Protein AF-A0A225AAS4-F1 (afdb_monomer_lite)

pLDDT: mean 70.57, std 20.1, range [34.59, 98.06]

Secondary structure (DSSP, 8-state):
-----SHHHHHHHHHHHHSPPP--TTS-------EETTEEHHHHHHHHHHHHHHHHHHHHHHHHHGGGSHHHIIIIITTSTTTHHHH-----TTS----TT----TTS-----S------S---S-S---S-------------

Organism: Talaromyces atroroseus (NCBI:txid1441469)

Structure (mmCIF, N/CA/C/O backbone):
data_AF-A0A225AAS4-F1
#
_entry.id   AF-A0A225AAS4-F1
#
loop_
_atom_site.group_PDB
_atom_site.id
_atom_site.type_symbol
_atom_site.label_atom_id
_atom_site.label_alt_id
_atom_site.label_comp_id
_atom_site.label_asym_id
_atom_site.label_entity_id
_atom_site.label_seq_id
_atom_site.pdbx_PDB_ins_code
_atom_site.Cartn_x
_atom_site.Cartn_y
_atom_site.Cartn_z
_atom_site.occupancy
_atom_site.B_iso_or_equiv
_atom_site.auth_seq_id
_atom_site.auth_comp_id
_atom_site.auth_asym_id
_atom_site.auth_atom_id
_atom_site.pdbx_PDB_model_num
ATOM 1 N N . MET A 1 1 ? 25.682 -26.750 -46.489 1.00 55.03 1 MET A N 1
ATOM 2 C CA . MET A 1 1 ? 24.948 -26.743 -45.202 1.00 55.03 1 MET A CA 1
ATOM 3 C C . MET A 1 1 ? 25.931 -26.414 -44.086 1.00 55.03 1 MET A C 1
ATOM 5 O O . MET A 1 1 ? 27.008 -27.002 -44.104 1.00 55.03 1 MET A O 1
ATOM 9 N N . PRO A 1 2 ? 25.661 -25.432 -43.208 1.00 64.00 2 PRO A N 1
ATOM 10 C CA . PRO A 1 2 ? 26.673 -24.979 -42.262 1.00 64.00 2 PRO A CA 1
ATOM 11 C C . PRO A 1 2 ? 26.988 -26.055 -41.210 1.00 64.00 2 PRO A C 1
ATOM 13 O O . PRO A 1 2 ? 26.099 -26.709 -40.670 1.00 64.00 2 PRO A O 1
ATOM 16 N N . VAL A 1 3 ? 28.285 -26.237 -40.953 1.00 66.81 3 VAL A N 1
ATOM 17 C CA . VAL A 1 3 ? 28.885 -27.239 -40.059 1.00 66.81 3 VAL A CA 1
ATOM 18 C C . VAL A 1 3 ? 28.883 -26.690 -38.628 1.00 66.81 3 VAL A C 1
ATOM 20 O O . VAL A 1 3 ? 29.898 -26.216 -38.133 1.00 66.81 3 VAL A O 1
ATOM 23 N N . TYR A 1 4 ? 27.722 -26.662 -37.971 1.00 70.25 4 TYR A N 1
ATOM 24 C CA . TYR A 1 4 ? 27.600 -26.152 -36.592 1.00 70.25 4 TYR A CA 1
ATOM 25 C C . TYR A 1 4 ? 27.250 -27.229 -35.557 1.00 70.25 4 TYR A C 1
ATOM 27 O O . TYR A 1 4 ? 27.197 -26.938 -34.362 1.00 70.25 4 TYR A O 1
ATOM 35 N N . ASN A 1 5 ? 27.048 -28.481 -35.975 1.00 76.88 5 ASN A N 1
ATOM 36 C CA . ASN A 1 5 ? 26.646 -29.571 -35.082 1.00 76.88 5 ASN A CA 1
ATOM 37 C C . ASN A 1 5 ? 27.816 -30.375 -34.484 1.00 76.88 5 ASN A C 1
ATOM 39 O O . ASN A 1 5 ? 27.583 -31.409 -33.865 1.00 76.88 5 ASN A O 1
ATOM 43 N N . THR A 1 6 ? 29.062 -29.923 -34.640 1.00 85.69 6 THR A N 1
ATOM 44 C CA . THR A 1 6 ? 30.211 -30.611 -34.035 1.00 85.69 6 THR A CA 1
ATOM 45 C C . THR A 1 6 ? 30.307 -30.306 -32.532 1.00 85.69 6 THR A C 1
ATOM 47 O O . THR A 1 6 ? 29.962 -29.201 -32.101 1.00 85.69 6 THR A O 1
ATOM 50 N N . PRO A 1 7 ? 30.808 -31.233 -31.699 1.00 80.56 7 PRO A N 1
ATOM 51 C CA . PRO A 1 7 ? 30.939 -30.997 -30.258 1.00 80.56 7 PRO A CA 1
ATOM 52 C C . PRO A 1 7 ? 31.866 -29.809 -29.942 1.00 80.56 7 PRO A C 1
ATOM 54 O O . PRO A 1 7 ? 31.614 -29.053 -29.005 1.00 80.56 7 PRO A O 1
ATOM 57 N N . ALA A 1 8 ? 32.898 -29.583 -30.761 1.00 81.56 8 ALA A N 1
ATOM 58 C CA . ALA A 1 8 ? 33.794 -28.437 -30.626 1.00 81.56 8 ALA A CA 1
ATOM 59 C C . ALA A 1 8 ? 33.065 -27.102 -30.857 1.00 81.56 8 ALA A C 1
ATOM 61 O O . ALA A 1 8 ? 33.172 -26.191 -30.034 1.00 81.56 8 ALA A O 1
ATOM 62 N N . THR A 1 9 ? 32.262 -26.994 -31.923 1.00 81.00 9 THR A N 1
ATOM 63 C CA . THR A 1 9 ? 31.476 -25.781 -32.200 1.00 81.00 9 THR A CA 1
ATOM 64 C C . THR A 1 9 ? 30.411 -25.537 -31.134 1.00 81.00 9 THR A C 1
ATOM 66 O O . THR A 1 9 ? 30.224 -24.398 -30.714 1.00 81.00 9 THR A O 1
ATOM 69 N N . GLN A 1 10 ? 29.768 -26.586 -30.613 1.00 82.75 10 GLN A N 1
ATOM 70 C CA . GLN A 1 10 ? 28.801 -26.451 -29.517 1.00 82.75 10 GLN A CA 1
ATOM 71 C C . GLN A 1 10 ? 29.428 -25.895 -28.232 1.00 82.75 10 GLN A C 1
ATOM 73 O O . GLN A 1 10 ? 28.824 -25.049 -27.572 1.00 82.75 10 GLN A O 1
ATOM 78 N N . ASN A 1 11 ? 30.642 -26.323 -27.881 1.00 83.88 11 ASN A N 1
ATOM 79 C CA . ASN A 1 11 ? 31.345 -25.811 -26.702 1.00 83.88 11 ASN A CA 1
ATOM 80 C C . ASN A 1 11 ? 31.735 -24.331 -26.854 1.00 83.88 11 ASN A C 1
ATOM 82 O O . ASN A 1 11 ? 31.623 -23.564 -25.897 1.00 83.88 11 ASN A O 1
ATOM 86 N N . LEU A 1 12 ? 32.120 -23.904 -28.060 1.00 83.12 12 LEU A N 1
ATOM 87 C CA . LEU A 1 12 ? 32.396 -22.495 -28.354 1.00 83.12 12 LEU A CA 1
ATOM 88 C C . LEU A 1 12 ? 31.132 -21.631 -28.278 1.00 83.12 12 LEU A C 1
ATOM 90 O O . LEU A 1 12 ? 31.178 -20.549 -27.699 1.00 83.12 12 LEU A O 1
ATOM 94 N N . LEU A 1 13 ? 29.999 -22.126 -28.784 1.00 82.38 13 LEU A N 1
ATOM 95 C CA . LEU A 1 13 ? 28.710 -21.432 -28.690 1.00 82.38 13 LEU A CA 1
ATOM 96 C C . LEU A 1 13 ? 28.254 -21.283 -27.233 1.00 82.38 13 LEU A C 1
ATOM 98 O O . LEU A 1 13 ? 27.889 -20.185 -26.820 1.00 82.38 13 LEU A O 1
ATOM 102 N N . LYS A 1 14 ? 28.362 -22.345 -26.423 1.00 82.81 14 LYS A N 1
ATOM 103 C CA . LYS A 1 14 ? 28.066 -22.292 -24.979 1.00 82.81 14 LYS A CA 1
ATOM 104 C C . LYS A 1 14 ? 28.942 -21.271 -24.247 1.00 82.81 14 LYS A C 1
ATOM 106 O O . LYS A 1 14 ? 28.449 -20.537 -23.395 1.00 82.81 14 LYS A O 1
ATOM 111 N N . ARG A 1 15 ? 30.233 -21.194 -24.587 1.00 81.19 15 ARG A N 1
ATOM 112 C CA . ARG A 1 15 ? 31.160 -20.212 -24.003 1.00 81.19 15 ARG A CA 1
ATOM 113 C C . ARG A 1 15 ? 30.848 -18.785 -24.454 1.00 81.19 15 ARG A C 1
ATOM 115 O O . ARG A 1 15 ? 30.917 -17.871 -23.639 1.00 81.19 15 ARG A O 1
ATOM 122 N N . ALA A 1 16 ? 30.474 -18.599 -25.718 1.00 79.81 16 ALA A N 1
ATOM 123 C CA . ALA A 1 16 ? 30.050 -17.307 -26.248 1.00 79.81 16 ALA A CA 1
ATOM 124 C C . ALA A 1 16 ? 28.781 -16.793 -25.551 1.00 79.81 16 ALA A C 1
ATOM 126 O O . ALA A 1 16 ? 28.687 -15.599 -25.292 1.00 79.81 16 ALA A O 1
ATOM 127 N N . SER A 1 17 ? 27.857 -17.679 -25.160 1.00 76.44 17 SER A N 1
ATOM 128 C CA . SER A 1 17 ? 26.685 -17.310 -24.351 1.00 76.44 17 SER A CA 1
ATOM 129 C C . SER A 1 17 ? 27.033 -16.830 -22.936 1.00 76.44 17 SER A C 1
ATOM 131 O O . SER A 1 17 ? 26.279 -16.049 -22.366 1.00 76.44 17 SER A O 1
ATOM 133 N N . TYR A 1 18 ? 28.160 -17.276 -22.369 1.00 79.94 18 TYR A N 1
ATOM 134 C CA . TYR A 1 18 ? 28.641 -16.838 -21.052 1.00 79.94 18 TYR A CA 1
ATOM 135 C C . TYR A 1 18 ? 29.498 -15.564 -21.100 1.00 79.94 18 TYR A C 1
ATOM 137 O O . TYR A 1 18 ? 29.704 -14.932 -20.064 1.00 79.94 18 TYR A O 1
ATOM 145 N N . SER A 1 19 ? 30.013 -15.183 -22.272 1.00 79.06 19 SER A N 1
ATOM 146 C CA . SER A 1 19 ? 30.807 -13.963 -22.430 1.00 79.06 19 SER A CA 1
ATOM 147 C C . SER A 1 19 ? 29.893 -12.757 -22.657 1.00 79.06 19 SER A C 1
ATOM 149 O O . SER A 1 19 ? 28.991 -12.830 -23.494 1.00 79.06 19 SER A O 1
ATOM 151 N N . PRO A 1 20 ? 30.132 -11.612 -21.991 1.00 79.12 20 PRO A N 1
ATOM 152 C CA . PRO A 1 20 ? 29.420 -10.388 -22.322 1.00 79.12 20 PRO A CA 1
ATOM 153 C C . PRO A 1 20 ? 29.722 -9.989 -23.781 1.00 79.12 20 PRO A C 1
ATOM 155 O O . PRO A 1 20 ? 30.878 -10.072 -24.210 1.00 79.12 20 PRO A O 1
ATOM 158 N N . PRO A 1 21 ? 28.712 -9.562 -24.560 1.00 79.62 21 PRO A N 1
ATOM 159 C CA . PRO A 1 21 ? 28.925 -9.086 -25.921 1.00 79.62 21 PRO A CA 1
ATOM 160 C C . PRO A 1 21 ? 29.752 -7.794 -25.913 1.00 79.62 21 PRO A C 1
ATOM 162 O O . PRO A 1 21 ? 29.570 -6.938 -25.042 1.00 79.62 21 PRO A O 1
ATOM 165 N N . TYR A 1 22 ? 30.644 -7.643 -26.897 1.00 83.75 22 TYR A N 1
ATOM 166 C CA . TYR A 1 22 ? 31.397 -6.405 -27.109 1.00 83.75 22 TYR A CA 1
ATOM 167 C C . TYR A 1 22 ? 30.435 -5.222 -27.268 1.00 83.75 22 TYR A C 1
ATOM 169 O O . TYR A 1 22 ? 29.459 -5.300 -28.017 1.00 83.75 22 TYR A O 1
ATOM 177 N N . ARG A 1 23 ? 30.716 -4.120 -26.569 1.00 82.62 23 ARG A N 1
ATOM 178 C CA . ARG A 1 23 ? 29.925 -2.891 -26.644 1.00 82.62 23 ARG A CA 1
ATOM 179 C C . ARG A 1 23 ? 30.755 -1.776 -27.255 1.00 82.62 23 ARG A C 1
ATOM 181 O O . ARG A 1 23 ? 31.858 -1.508 -26.785 1.00 82.62 23 ARG A O 1
ATOM 188 N N . SER A 1 24 ? 30.223 -1.132 -28.291 1.00 88.00 24 SER A N 1
ATOM 189 C CA . SER A 1 24 ? 30.911 -0.026 -28.950 1.00 88.00 24 SER A CA 1
ATOM 190 C C . SER A 1 24 ? 30.857 1.255 -28.095 1.00 88.00 24 SER A C 1
ATOM 192 O O . SER A 1 24 ? 29.845 1.508 -27.438 1.00 88.00 24 SER A O 1
ATOM 194 N N . PRO A 1 25 ? 31.908 2.099 -28.114 1.00 86.62 25 PRO A N 1
ATOM 195 C CA . PRO A 1 25 ? 31.945 3.347 -27.339 1.00 86.62 25 PRO A CA 1
ATOM 196 C C . PRO A 1 25 ? 30.996 4.441 -27.846 1.00 86.62 25 PRO A C 1
ATOM 198 O O . PRO A 1 25 ? 30.677 5.366 -27.109 1.00 86.62 25 PRO A O 1
ATOM 201 N N . TYR A 1 26 ? 30.569 4.353 -29.107 1.00 89.62 26 TYR A N 1
ATOM 202 C CA . TYR A 1 26 ? 29.790 5.393 -29.789 1.00 89.62 26 TYR A CA 1
ATOM 203 C C . TYR A 1 26 ? 28.270 5.163 -29.729 1.00 89.62 26 TYR A C 1
ATOM 205 O O . TYR A 1 26 ? 27.508 5.947 -30.289 1.00 89.62 26 TYR A O 1
ATOM 213 N N . GLY A 1 27 ? 27.820 4.077 -29.090 1.00 86.75 27 GLY A N 1
ATOM 214 C CA . GLY A 1 27 ? 26.403 3.748 -28.943 1.00 86.75 27 GLY A CA 1
ATOM 215 C C . GLY A 1 27 ? 25.818 4.176 -27.590 1.00 86.75 27 GLY A C 1
ATOM 216 O O . GLY A 1 27 ? 26.558 4.369 -26.623 1.00 86.75 27 GLY A O 1
ATOM 217 N N . PRO A 1 28 ? 24.483 4.282 -27.479 1.00 87.19 28 PRO A N 1
ATOM 218 C CA . PRO A 1 28 ? 23.821 4.497 -26.197 1.00 87.19 28 PRO A CA 1
ATOM 219 C C . PRO A 1 28 ? 24.141 3.364 -25.207 1.00 87.19 28 PRO A C 1
ATOM 221 O O . PRO A 1 28 ? 23.963 2.175 -25.488 1.00 87.19 28 PRO A O 1
ATOM 224 N N . GLN A 1 29 ? 24.624 3.743 -24.024 1.00 83.62 29 GLN A N 1
ATOM 225 C CA . GLN A 1 29 ? 25.015 2.806 -22.975 1.00 83.62 29 GLN A CA 1
ATOM 226 C C . GLN A 1 29 ? 23.785 2.329 -22.192 1.00 83.62 29 GLN A C 1
ATOM 228 O O . GLN A 1 29 ? 23.348 2.970 -21.241 1.00 83.62 29 GLN A O 1
ATOM 233 N N . TYR A 1 30 ? 23.220 1.182 -22.573 1.00 83.25 30 TYR A N 1
ATOM 234 C CA . TYR A 1 30 ? 22.089 0.584 -21.854 1.00 83.25 30 TYR A CA 1
ATOM 235 C C . TYR A 1 30 ? 22.547 -0.445 -20.826 1.00 83.25 30 TYR A C 1
ATOM 237 O O . TYR A 1 30 ? 23.147 -1.461 -21.177 1.00 83.25 30 TYR A O 1
ATOM 245 N N . THR A 1 31 ? 22.239 -0.257 -19.549 1.00 83.12 31 THR A N 1
ATOM 246 C CA . THR A 1 31 ? 22.435 -1.322 -18.558 1.00 83.12 31 THR A CA 1
ATOM 247 C C . THR A 1 31 ? 21.287 -2.327 -18.677 1.00 83.12 31 THR A C 1
ATOM 249 O O . THR A 1 31 ? 20.121 -1.953 -18.804 1.00 83.12 31 THR A O 1
ATOM 252 N N . VAL A 1 32 ? 21.603 -3.625 -18.703 1.00 82.75 32 VAL A N 1
ATOM 253 C CA . VAL A 1 32 ? 20.559 -4.658 -18.701 1.00 82.75 32 VAL A CA 1
ATOM 254 C C . VAL A 1 32 ? 20.033 -4.729 -17.276 1.00 82.75 32 VAL A C 1
ATOM 256 O O . VAL A 1 32 ? 20.723 -5.222 -16.386 1.00 82.75 32 VAL A O 1
ATOM 259 N N . ALA 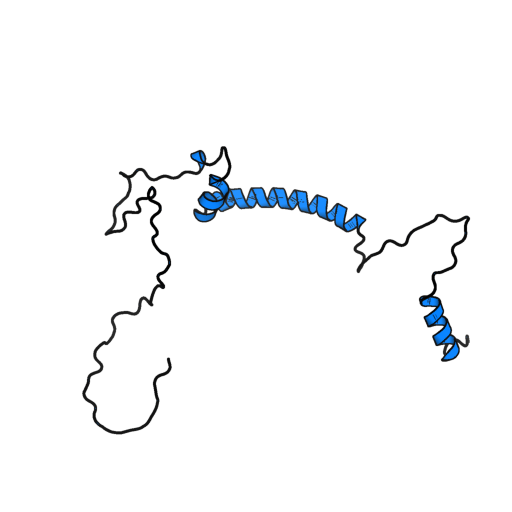A 1 33 ? 18.837 -4.188 -17.049 1.00 82.19 33 ALA A N 1
ATOM 260 C CA . ALA A 1 33 ? 18.194 -4.288 -15.750 1.00 82.19 33 ALA A CA 1
ATOM 261 C C . ALA A 1 33 ? 17.978 -5.766 -15.401 1.00 82.19 33 ALA A C 1
ATOM 263 O O . ALA A 1 33 ? 17.457 -6.542 -16.214 1.00 82.19 33 ALA A O 1
ATOM 264 N N . THR A 1 34 ? 18.363 -6.147 -14.185 1.00 85.88 34 THR A N 1
ATOM 265 C CA . THR A 1 34 ? 18.040 -7.464 -13.644 1.00 85.88 34 THR A CA 1
ATOM 266 C C . THR A 1 34 ? 16.521 -7.593 -13.583 1.00 85.88 34 THR A C 1
ATOM 268 O O . THR A 1 34 ? 15.806 -6.717 -13.088 1.00 85.88 34 THR A O 1
ATOM 271 N N . HIS A 1 35 ? 16.008 -8.660 -14.182 1.00 88.50 35 HIS A N 1
ATOM 272 C CA . HIS A 1 35 ? 14.585 -8.934 -14.246 1.00 88.50 35 HIS A CA 1
ATOM 273 C C . HIS A 1 35 ? 14.357 -10.412 -13.987 1.00 88.50 35 HIS A C 1
ATOM 275 O O . HIS A 1 35 ? 15.098 -11.260 -14.476 1.00 88.50 35 HIS A O 1
ATOM 281 N N . TRP A 1 36 ? 13.320 -10.710 -13.217 1.00 85.81 36 TRP A N 1
ATOM 282 C CA . TRP A 1 36 ? 12.901 -12.073 -12.924 1.00 85.81 36 TRP A CA 1
ATOM 283 C C . TRP A 1 36 ? 11.529 -12.279 -13.554 1.00 85.81 36 TRP A C 1
ATOM 285 O O . TRP A 1 36 ? 10.581 -11.585 -13.195 1.00 85.81 36 TRP A O 1
ATOM 295 N N . HIS A 1 37 ? 11.433 -13.143 -14.568 1.00 87.75 37 HIS A N 1
ATOM 296 C CA . HIS A 1 37 ? 10.192 -13.371 -15.329 1.00 87.75 37 HIS A CA 1
ATOM 297 C C . HIS A 1 37 ? 9.488 -12.083 -15.820 1.00 87.75 37 HIS A C 1
ATOM 299 O O . HIS A 1 37 ? 8.265 -11.990 -15.834 1.00 87.75 37 HIS A O 1
ATOM 305 N N . GLY A 1 38 ? 10.255 -11.057 -16.212 1.00 85.81 38 GLY A N 1
ATOM 306 C CA . GLY A 1 38 ? 9.715 -9.774 -16.694 1.00 85.81 38 GLY A CA 1
ATOM 307 C C . GLY A 1 38 ? 9.389 -8.749 -15.597 1.00 85.81 38 GLY A C 1
ATOM 308 O O . GLY A 1 38 ? 9.128 -7.578 -15.908 1.00 85.81 38 GLY A O 1
ATOM 309 N N . LEU A 1 39 ? 9.492 -9.135 -14.321 1.00 88.19 39 LEU A N 1
ATOM 310 C CA . LEU A 1 39 ? 9.438 -8.220 -13.186 1.00 88.19 39 LEU A CA 1
ATOM 311 C C . LEU A 1 39 ? 10.783 -7.509 -13.048 1.00 88.19 39 LEU A C 1
ATOM 313 O O . LEU A 1 39 ? 11.787 -8.074 -12.621 1.00 88.19 39 LEU A O 1
ATOM 317 N N . THR A 1 40 ? 10.789 -6.246 -13.452 1.00 91.62 40 THR A N 1
ATOM 318 C CA . THR A 1 40 ? 11.896 -5.310 -13.238 1.00 91.62 40 THR A CA 1
ATOM 319 C C . THR A 1 40 ? 11.609 -4.481 -11.992 1.00 91.62 40 THR A C 1
ATOM 321 O O . THR A 1 40 ? 10.466 -4.056 -11.809 1.00 91.62 40 THR A O 1
ATOM 324 N N . LEU A 1 41 ? 12.634 -4.148 -11.206 1.00 90.06 41 LEU A N 1
ATOM 325 C CA . LEU A 1 41 ? 12.515 -3.284 -10.023 1.00 90.06 41 LEU A CA 1
ATOM 326 C C . LEU A 1 41 ? 11.643 -2.019 -10.237 1.00 90.06 41 LEU A C 1
ATOM 328 O O . LEU A 1 41 ? 10.701 -1.827 -9.472 1.00 90.06 41 LEU A O 1
ATOM 332 N N . PRO A 1 42 ? 11.823 -1.213 -11.309 1.00 90.12 42 PRO A N 1
ATOM 333 C CA . PRO A 1 42 ? 10.982 -0.033 -11.555 1.00 90.12 42 PRO A CA 1
ATOM 334 C C . PRO A 1 42 ? 9.500 -0.334 -11.833 1.00 90.12 42 PRO A C 1
ATOM 336 O O . PRO A 1 42 ? 8.661 0.555 -11.708 1.00 90.12 42 PRO A O 1
ATOM 339 N N . LYS A 1 43 ? 9.155 -1.558 -12.249 1.00 91.56 43 LYS A N 1
ATOM 340 C CA . LYS A 1 43 ? 7.750 -1.964 -12.419 1.00 91.56 43 LYS A CA 1
ATOM 341 C C . LYS A 1 43 ? 7.131 -2.327 -11.076 1.00 91.56 43 LYS A C 1
ATOM 343 O O . LYS A 1 43 ? 6.014 -1.905 -10.797 1.00 91.56 43 LYS A O 1
ATOM 348 N N . VAL A 1 44 ? 7.875 -3.061 -10.248 1.00 93.56 44 VAL A N 1
ATOM 349 C CA . VAL A 1 44 ? 7.427 -3.464 -8.910 1.00 93.56 44 VAL A CA 1
ATOM 350 C C . VAL A 1 44 ? 7.207 -2.244 -8.025 1.00 93.56 44 VAL A C 1
ATOM 352 O O . VAL A 1 44 ? 6.189 -2.178 -7.350 1.00 93.56 44 VAL A O 1
ATOM 355 N N . THR A 1 45 ? 8.088 -1.243 -8.069 1.00 95.38 45 THR A N 1
ATOM 356 C CA . THR A 1 45 ? 7.907 -0.026 -7.264 1.00 95.38 45 THR A CA 1
ATOM 357 C C . THR A 1 45 ? 6.654 0.751 -7.664 1.00 95.38 45 THR A C 1
ATOM 359 O O . THR A 1 45 ? 5.863 1.111 -6.798 1.00 95.38 45 THR A O 1
ATOM 362 N N . LYS A 1 46 ? 6.414 0.954 -8.965 1.00 95.06 46 LYS A N 1
ATOM 363 C CA . LYS A 1 46 ? 5.192 1.617 -9.456 1.00 95.06 46 LYS A CA 1
ATOM 364 C C . LYS A 1 46 ? 3.928 0.857 -9.058 1.00 95.06 46 LYS A C 1
ATOM 366 O O . LYS A 1 46 ? 2.986 1.463 -8.556 1.00 95.06 46 LYS A O 1
ATOM 371 N N . ALA A 1 47 ? 3.924 -0.461 -9.252 1.00 95.56 47 ALA A N 1
ATOM 372 C CA . ALA A 1 47 ? 2.808 -1.307 -8.846 1.00 95.56 47 ALA A CA 1
ATOM 373 C C . ALA A 1 47 ? 2.600 -1.274 -7.325 1.00 95.56 47 ALA A C 1
ATOM 375 O O . ALA A 1 47 ? 1.466 -1.182 -6.872 1.00 95.56 47 ALA A O 1
ATOM 376 N N . GLY A 1 48 ? 3.684 -1.273 -6.546 1.00 96.50 48 GLY A N 1
ATOM 377 C CA . GLY A 1 48 ? 3.658 -1.182 -5.090 1.00 96.50 48 GLY A CA 1
ATOM 378 C C . GLY A 1 48 ? 3.050 0.122 -4.581 1.00 96.50 48 GLY A C 1
ATOM 379 O O . GLY A 1 48 ? 2.244 0.082 -3.661 1.00 96.50 48 GLY A O 1
ATOM 380 N N . PHE A 1 49 ? 3.350 1.265 -5.206 1.00 97.56 49 PHE A N 1
ATOM 381 C CA . PHE A 1 49 ? 2.712 2.541 -4.852 1.00 97.56 49 PHE A CA 1
ATOM 382 C C . PHE A 1 49 ? 1.201 2.523 -5.099 1.00 97.56 49 PHE A C 1
ATOM 384 O O . PHE A 1 49 ? 0.428 2.931 -4.233 1.00 97.56 49 PHE A O 1
ATOM 391 N N . ILE A 1 50 ? 0.775 2.014 -6.258 1.00 97.38 50 ILE A N 1
ATOM 392 C CA . ILE A 1 50 ? -0.650 1.903 -6.599 1.00 97.38 50 ILE A CA 1
ATOM 393 C C . ILE A 1 50 ? -1.345 0.940 -5.628 1.00 97.38 50 ILE A C 1
ATOM 395 O O . ILE A 1 50 ? -2.349 1.293 -5.014 1.00 97.38 50 ILE A O 1
ATOM 399 N N . ALA A 1 51 ? -0.777 -0.252 -5.435 1.00 97.75 51 ALA A N 1
ATOM 400 C CA . ALA A 1 51 ? -1.296 -1.256 -4.514 1.00 97.75 51 ALA A CA 1
ATOM 401 C C . ALA A 1 51 ? -1.323 -0.756 -3.063 1.00 97.75 51 ALA A C 1
ATOM 403 O O . ALA A 1 51 ? -2.261 -1.066 -2.339 1.00 97.75 51 ALA A O 1
ATOM 404 N N . GLY A 1 52 ? -0.348 0.056 -2.648 1.00 98.06 52 GLY A N 1
ATOM 405 C CA . GLY A 1 52 ? -0.318 0.688 -1.332 1.00 98.06 52 GLY A CA 1
ATOM 406 C C . GLY A 1 52 ? -1.493 1.641 -1.115 1.00 98.06 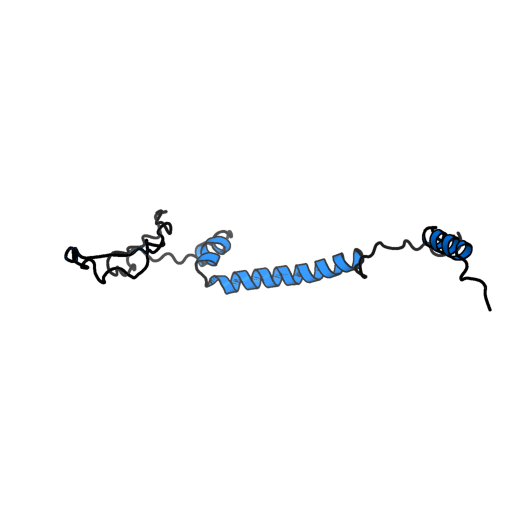52 GLY A C 1
ATOM 407 O O . GLY A 1 52 ? -2.136 1.579 -0.070 1.00 98.06 52 GLY A O 1
ATOM 408 N N . GLY A 1 53 ? -1.835 2.460 -2.116 1.00 97.88 53 GLY A N 1
ATOM 409 C CA . GLY A 1 53 ? -3.009 3.339 -2.056 1.00 97.88 53 GLY A CA 1
ATOM 410 C C . GLY A 1 53 ? -4.320 2.560 -1.903 1.00 97.88 53 GLY A C 1
ATOM 411 O O . GLY A 1 53 ? -5.116 2.847 -1.008 1.00 97.88 53 GLY A O 1
ATOM 412 N N . PHE A 1 54 ? -4.514 1.520 -2.720 1.00 97.81 54 PHE A N 1
ATOM 413 C CA . PHE A 1 54 ? -5.686 0.644 -2.606 1.00 97.81 54 PHE A CA 1
ATOM 414 C C . PHE A 1 54 ? -5.695 -0.163 -1.303 1.00 97.81 54 PHE A C 1
ATOM 416 O O . PHE A 1 54 ? -6.755 -0.339 -0.711 1.00 97.81 54 PHE A O 1
ATOM 423 N N . GLY A 1 55 ? -4.535 -0.613 -0.826 1.00 97.94 55 GLY A N 1
ATOM 424 C CA . GLY A 1 55 ? -4.395 -1.338 0.435 1.00 97.94 55 GLY A CA 1
ATOM 425 C C . GLY A 1 55 ? -4.756 -0.479 1.643 1.00 97.94 55 GLY A C 1
ATOM 426 O O . GLY A 1 55 ? -5.465 -0.949 2.529 1.00 97.94 55 GLY A O 1
ATOM 427 N N . ALA A 1 56 ? -4.350 0.793 1.657 1.00 97.38 56 ALA A N 1
ATOM 428 C CA . ALA A 1 56 ? -4.743 1.733 2.703 1.00 97.38 56 ALA A CA 1
ATOM 429 C C . ALA A 1 56 ? -6.259 1.978 2.695 1.00 97.38 56 ALA A C 1
ATOM 431 O O . ALA A 1 56 ? -6.907 1.846 3.732 1.00 97.38 56 ALA A O 1
ATOM 432 N N . ALA A 1 57 ? -6.842 2.263 1.525 1.00 97.19 57 ALA A N 1
ATOM 433 C CA . ALA A 1 57 ? -8.284 2.471 1.396 1.00 97.19 57 ALA A CA 1
ATOM 434 C C . ALA A 1 57 ? -9.089 1.223 1.806 1.00 97.19 57 ALA A C 1
ATOM 436 O O . ALA A 1 57 ? -10.049 1.329 2.567 1.00 97.19 57 ALA A O 1
ATOM 437 N N . ALA A 1 58 ? -8.667 0.037 1.359 1.00 97.06 58 ALA A N 1
ATOM 438 C CA . ALA A 1 58 ? -9.287 -1.232 1.723 1.00 97.06 58 ALA A CA 1
ATOM 439 C C . ALA A 1 58 ? -9.127 -1.553 3.217 1.00 97.06 58 ALA A C 1
ATOM 441 O O . ALA A 1 58 ? -10.057 -2.069 3.828 1.00 97.06 58 ALA A O 1
ATOM 442 N N . GLY A 1 59 ? -7.982 -1.223 3.819 1.00 95.44 59 GLY A N 1
ATOM 443 C CA . GLY A 1 59 ? -7.745 -1.390 5.252 1.00 95.44 59 GLY A CA 1
ATOM 444 C C . GLY A 1 59 ? -8.674 -0.517 6.091 1.00 95.44 59 GLY A C 1
ATOM 445 O O . GLY A 1 59 ? -9.334 -1.021 6.997 1.00 95.44 59 GLY A O 1
ATOM 446 N N . VAL A 1 60 ? -8.796 0.768 5.744 1.00 93.62 60 VAL A N 1
ATOM 447 C CA . VAL A 1 60 ? -9.748 1.681 6.398 1.00 93.62 60 VAL A CA 1
ATOM 448 C C . VAL A 1 60 ? -11.172 1.152 6.237 1.00 93.62 60 VAL A C 1
ATOM 450 O O . VAL A 1 60 ? -11.875 0.979 7.229 1.00 93.62 60 VAL A O 1
ATOM 453 N N . PHE A 1 61 ? -11.578 0.811 5.013 1.00 94.12 61 PHE A N 1
ATOM 454 C CA . PHE A 1 61 ? -12.892 0.234 4.738 1.00 94.12 61 PHE A CA 1
ATOM 455 C C . PHE A 1 61 ? -13.168 -1.016 5.590 1.00 94.12 61 PHE A C 1
ATOM 457 O O . PHE A 1 61 ? -14.202 -1.097 6.247 1.00 94.12 61 PHE A O 1
ATOM 464 N N . ALA A 1 62 ? -12.232 -1.964 5.644 1.00 93.94 62 ALA A N 1
ATOM 465 C CA . ALA A 1 62 ? -12.387 -3.193 6.416 1.00 93.94 62 ALA A CA 1
ATOM 466 C C . ALA A 1 62 ? -12.549 -2.916 7.916 1.00 93.94 62 ALA A C 1
ATOM 468 O O . ALA A 1 62 ? -13.437 -3.480 8.552 1.00 93.94 62 ALA A O 1
ATOM 469 N N . VAL A 1 63 ? -11.734 -2.025 8.485 1.00 90.06 63 VAL A N 1
ATOM 470 C CA . VAL A 1 63 ? -11.819 -1.672 9.909 1.00 90.06 63 VAL A CA 1
ATOM 471 C C . VAL A 1 63 ? -13.158 -1.001 10.239 1.00 90.06 63 VAL A C 1
ATOM 473 O O . VAL A 1 63 ? -13.758 -1.329 11.260 1.00 90.06 63 VAL A O 1
ATOM 476 N N . PHE A 1 64 ? -13.670 -0.123 9.369 1.00 86.88 64 PHE A N 1
ATOM 477 C CA . PHE A 1 64 ? -14.976 0.517 9.566 1.00 86.88 64 PHE A CA 1
ATOM 478 C C . PHE A 1 64 ? -16.142 -0.476 9.469 1.00 86.88 64 PHE A C 1
ATOM 480 O O . PHE A 1 64 ? -17.023 -0.460 10.325 1.00 86.88 64 PHE A O 1
ATOM 487 N N . PHE A 1 65 ? -16.141 -1.374 8.479 1.00 88.19 65 PHE A N 1
ATOM 488 C CA . PHE A 1 65 ? -17.217 -2.361 8.312 1.00 88.19 65 PHE A CA 1
ATOM 489 C C . PHE A 1 65 ? -17.197 -3.447 9.393 1.00 88.19 65 PHE A C 1
ATOM 491 O O . PHE A 1 65 ? -18.250 -3.890 9.848 1.00 88.19 65 PHE A O 1
ATOM 498 N N . PHE A 1 66 ? -16.014 -3.849 9.860 1.00 85.31 66 PHE A N 1
ATOM 499 C CA . PHE A 1 66 ? -15.892 -4.773 10.986 1.00 85.31 66 PHE A CA 1
ATOM 500 C C . PHE A 1 66 ? -16.054 -4.100 12.355 1.00 85.31 66 PHE A C 1
ATOM 502 O O . PHE A 1 66 ? -16.036 -4.802 13.362 1.00 85.31 66 PHE A O 1
ATOM 509 N N . GLY A 1 67 ? -16.290 -2.786 12.422 1.00 81.50 67 GLY A N 1
ATOM 510 C CA . GLY A 1 67 ? -16.622 -2.084 13.668 1.00 81.50 67 GLY A CA 1
ATOM 511 C C . GLY A 1 67 ? -17.913 -2.574 14.345 1.00 81.50 67 GLY A C 1
ATOM 512 O O . GLY A 1 67 ? -18.088 -2.378 15.549 1.00 81.50 67 GLY A O 1
ATOM 513 N N . GLU A 1 68 ? -18.784 -3.271 13.610 1.00 81.06 68 GLU A N 1
ATOM 514 C CA . GLU A 1 68 ? -19.953 -3.970 14.166 1.00 81.06 68 GLU A CA 1
ATOM 515 C C . GLU A 1 68 ? -19.572 -5.238 14.951 1.00 81.06 68 GLU A C 1
ATOM 517 O O . GLU A 1 68 ? -20.290 -5.658 15.861 1.00 81.06 68 GLU A O 1
ATOM 522 N N . VAL A 1 69 ? -18.414 -5.840 14.661 1.00 82.75 69 VAL A N 1
ATOM 523 C CA . VAL A 1 69 ? -17.914 -6.999 15.405 1.00 82.75 69 VAL A CA 1
ATOM 524 C C . VAL A 1 69 ? -17.294 -6.508 16.719 1.00 82.75 69 VAL A C 1
ATOM 526 O O . VAL A 1 69 ? -16.316 -5.753 16.693 1.00 82.75 69 VAL A O 1
ATOM 529 N N . PRO A 1 70 ? -17.779 -6.968 17.891 1.00 78.19 70 PRO A N 1
ATOM 530 C CA . PRO A 1 70 ? -17.353 -6.430 19.185 1.00 78.19 70 PRO A CA 1
ATOM 531 C C . PRO A 1 70 ? -15.844 -6.565 19.433 1.00 78.19 70 PRO A C 1
ATOM 533 O O . PRO A 1 70 ? -15.257 -5.701 20.080 1.00 78.19 70 PRO A O 1
ATOM 536 N N . ARG A 1 71 ? -15.205 -7.600 18.867 1.00 83.19 71 ARG A N 1
ATOM 537 C CA . ARG A 1 71 ? -13.758 -7.831 18.977 1.00 83.19 71 ARG A CA 1
ATOM 538 C C . ARG A 1 71 ? -12.933 -6.754 18.258 1.00 83.19 71 ARG A C 1
ATOM 540 O O . ARG A 1 71 ? -12.039 -6.179 18.857 1.00 83.19 71 ARG A O 1
ATOM 547 N N . VAL A 1 72 ? -13.269 -6.400 17.015 1.00 85.75 72 VAL A N 1
ATOM 548 C CA . VAL A 1 72 ? -12.519 -5.380 16.248 1.00 85.75 72 VAL A CA 1
ATOM 549 C C . VAL A 1 72 ? -12.718 -3.982 16.838 1.00 85.75 72 VAL A C 1
ATOM 551 O O . VAL A 1 72 ? -11.771 -3.195 16.916 1.00 85.75 72 VAL A O 1
ATOM 554 N N . ARG A 1 73 ? -13.931 -3.688 17.322 1.00 85.75 73 ARG A N 1
ATOM 555 C CA . ARG A 1 73 ? -14.252 -2.411 17.965 1.00 85.75 73 ARG A CA 1
ATOM 556 C C . ARG A 1 73 ? -13.406 -2.155 19.213 1.00 85.75 73 ARG A C 1
ATOM 558 O O . ARG A 1 73 ? -12.776 -1.106 19.307 1.00 85.75 73 ARG A O 1
ATOM 565 N N . LYS A 1 74 ? -13.378 -3.110 20.146 1.00 83.94 74 LYS A N 1
ATOM 566 C CA . LYS A 1 74 ? -12.665 -2.979 21.429 1.00 83.94 74 LYS A CA 1
ATOM 567 C C . LYS A 1 74 ? -11.144 -3.086 21.259 1.00 83.94 74 LYS A C 1
ATOM 569 O O . LYS A 1 74 ? -10.401 -2.365 21.916 1.00 83.94 74 LYS A O 1
ATOM 574 N N . ASP A 1 75 ? -10.671 -3.912 20.323 1.00 82.88 75 ASP A N 1
ATOM 575 C CA . ASP A 1 75 ? -9.233 -4.151 20.165 1.00 82.88 75 ASP A CA 1
ATOM 576 C C . ASP A 1 75 ? -8.505 -3.095 19.323 1.00 82.88 75 ASP A C 1
ATOM 578 O O . ASP A 1 75 ? -7.321 -2.850 19.580 1.00 82.88 75 ASP A O 1
ATOM 582 N N . ILE A 1 76 ? -9.169 -2.504 18.320 1.00 85.38 76 ILE A N 1
ATOM 583 C CA . ILE A 1 76 ? -8.540 -1.614 17.326 1.00 85.38 76 ILE A CA 1
ATOM 584 C C . ILE A 1 76 ? -9.151 -0.211 17.358 1.00 85.38 76 ILE A C 1
ATOM 586 O O . ILE A 1 76 ? -8.414 0.764 17.488 1.00 85.38 76 ILE A O 1
ATOM 590 N N . LEU A 1 77 ? -10.478 -0.086 17.255 1.00 81.12 77 LEU A N 1
ATOM 591 C CA . LEU A 1 77 ? -11.129 1.226 17.121 1.00 81.12 77 LEU A CA 1
ATOM 592 C C . LEU A 1 77 ? -11.126 2.039 18.425 1.00 81.12 77 LEU A C 1
ATOM 594 O O . LEU A 1 77 ? -10.938 3.251 18.367 1.00 81.12 77 LEU A O 1
ATOM 598 N N . GLN A 1 78 ? -11.260 1.392 19.587 1.00 84.19 78 GLN A N 1
ATOM 599 C CA . GLN A 1 78 ? -11.198 2.062 20.898 1.00 84.19 78 GLN A CA 1
ATOM 600 C C . GLN A 1 78 ? -9.783 2.504 21.306 1.00 84.19 78 GLN A C 1
ATOM 602 O O . GLN A 1 78 ? -9.621 3.378 22.146 1.00 84.19 78 GLN A O 1
ATOM 607 N N . LYS A 1 79 ? -8.730 1.962 20.680 1.00 85.88 79 LYS A N 1
ATOM 608 C CA . LYS A 1 79 ? -7.341 2.378 20.956 1.00 85.88 79 LYS A CA 1
ATOM 609 C C . LYS A 1 79 ? -6.922 3.646 20.213 1.00 85.88 79 LYS A C 1
ATOM 611 O O . LYS A 1 79 ? -5.821 4.147 20.438 1.00 85.88 79 LYS A O 1
ATOM 616 N N . LEU A 1 80 ? -7.757 4.148 19.305 1.00 84.38 80 LEU A N 1
ATOM 617 C CA . LEU A 1 80 ? -7.475 5.380 18.586 1.00 84.38 80 LEU A CA 1
ATOM 618 C C . LEU A 1 80 ? -7.843 6.577 19.475 1.00 84.38 80 LEU A C 1
ATOM 620 O O . LEU A 1 80 ? -9.003 6.680 19.892 1.00 84.38 80 LEU A O 1
ATOM 624 N N . PRO A 1 81 ? -6.904 7.511 19.741 1.00 71.88 81 PRO A N 1
ATOM 625 C CA . PRO A 1 81 ? -7.273 8.769 20.376 1.00 71.88 81 PRO A CA 1
ATOM 626 C C . PRO A 1 81 ? -8.339 9.423 19.485 1.00 71.88 81 PRO A C 1
ATOM 628 O O . PRO A 1 81 ? -8.221 9.361 18.264 1.00 71.88 81 PRO A O 1
ATOM 631 N N . PHE A 1 82 ? -9.396 9.978 20.081 1.00 79.88 82 PHE A N 1
ATOM 632 C CA . PHE A 1 82 ? -10.608 10.540 19.447 1.00 79.88 82 PHE A CA 1
ATOM 633 C C . PHE A 1 82 ? -11.783 9.586 19.152 1.00 79.88 82 PHE A C 1
ATOM 635 O O . PHE A 1 82 ? -12.915 10.060 19.184 1.00 79.88 82 PHE A O 1
ATOM 642 N N . LEU A 1 83 ? -11.581 8.288 18.891 1.00 78.88 83 LEU A N 1
ATOM 643 C CA . LEU A 1 83 ? -12.691 7.362 18.563 1.00 78.88 83 LEU A CA 1
ATOM 644 C C . LEU A 1 83 ? -13.162 6.499 19.748 1.00 78.88 83 LEU A C 1
ATOM 646 O O . LEU A 1 83 ? -14.210 5.861 19.659 1.00 78.88 83 LEU A O 1
ATOM 650 N N . ASP A 1 84 ? -12.429 6.519 20.861 1.00 76.38 84 ASP A N 1
ATOM 651 C CA . ASP A 1 84 ? -12.699 5.721 22.064 1.00 76.38 84 ASP A CA 1
ATOM 652 C C . ASP A 1 84 ? -14.118 5.922 22.628 1.00 76.38 84 ASP A C 1
ATOM 654 O O . ASP A 1 84 ? -14.914 4.984 22.691 1.00 76.38 84 ASP A O 1
ATOM 658 N N . THR A 1 85 ? -14.488 7.173 22.920 1.00 77.75 85 THR A N 1
ATOM 659 C CA . THR A 1 85 ? -15.780 7.518 23.538 1.00 77.75 85 THR A CA 1
ATOM 660 C C . THR A 1 85 ? -16.981 7.274 22.628 1.00 77.75 85 THR A C 1
ATOM 662 O O . THR A 1 85 ? -18.073 7.006 23.118 1.00 77.75 85 THR A O 1
ATOM 665 N N . TYR A 1 86 ? -16.804 7.345 21.305 1.00 78.31 86 TYR A N 1
ATOM 666 C CA . TYR A 1 86 ? -17.891 7.112 20.350 1.00 78.31 86 TYR A CA 1
ATOM 667 C C . TYR A 1 86 ? -18.224 5.624 20.203 1.00 78.31 86 TYR A C 1
ATOM 669 O O . TYR A 1 86 ? -19.383 5.245 20.036 1.00 78.31 86 TYR A O 1
ATOM 677 N N . PHE A 1 87 ? -17.207 4.763 20.267 1.00 76.69 87 PHE A N 1
ATOM 678 C CA . PHE A 1 87 ? -17.378 3.321 20.113 1.00 76.69 87 PHE A CA 1
ATOM 679 C C . PHE A 1 87 ? -17.573 2.584 21.440 1.00 76.69 87 PHE A C 1
ATOM 681 O O . PHE A 1 87 ? -17.666 1.349 21.441 1.00 76.69 87 PHE A O 1
ATOM 688 N N . ASP A 1 88 ? -17.648 3.298 22.563 1.00 75.44 88 ASP A N 1
ATOM 689 C CA . ASP A 1 88 ? -17.911 2.691 23.855 1.00 75.44 88 ASP A CA 1
ATOM 690 C C . ASP A 1 88 ? -19.402 2.439 24.090 1.00 75.44 88 ASP A C 1
ATOM 692 O O . ASP A 1 88 ? -20.208 3.339 24.295 1.00 75.44 88 ASP A O 1
ATOM 696 N N . ARG A 1 89 ? -19.772 1.156 24.038 1.00 70.75 89 ARG A N 1
ATOM 697 C CA . ARG A 1 89 ? -21.107 0.677 24.405 1.00 70.75 89 ARG A CA 1
ATOM 698 C C . ARG A 1 89 ? -21.055 0.086 25.804 1.00 70.75 89 ARG A C 1
ATOM 700 O O . ARG A 1 89 ? -21.201 -1.126 25.971 1.00 70.75 89 ARG A O 1
ATOM 707 N N . THR A 1 90 ? -20.778 0.940 26.780 1.00 68.75 90 THR A N 1
ATOM 708 C CA . THR A 1 90 ? -20.888 0.573 28.189 1.00 68.75 90 THR A CA 1
ATOM 709 C C . THR A 1 90 ? -22.367 0.518 28.543 1.00 68.75 90 THR A C 1
ATOM 711 O O . THR A 1 90 ? -23.081 1.512 28.447 1.00 68.75 90 THR A O 1
ATOM 714 N N . ILE A 1 91 ? -22.838 -0.683 28.872 1.00 60.88 91 ILE A N 1
ATOM 715 C CA . ILE A 1 91 ? -24.194 -0.895 29.376 1.00 60.88 91 ILE A CA 1
ATOM 716 C C . ILE A 1 91 ? -24.195 -0.341 30.805 1.00 60.88 91 ILE A C 1
ATOM 718 O O . ILE A 1 91 ? -23.340 -0.765 31.593 1.00 60.88 91 ILE A O 1
ATOM 722 N N . PRO A 1 92 ? -25.078 0.614 31.141 1.00 62.81 92 PRO A N 1
ATOM 723 C CA . PRO A 1 92 ? -25.167 1.101 32.508 1.00 62.81 92 PRO A CA 1
ATOM 724 C C . PRO A 1 92 ? -25.551 -0.065 33.430 1.00 62.81 92 PRO A C 1
ATOM 726 O O . PRO A 1 92 ? -26.260 -0.990 33.028 1.00 62.81 92 PRO A O 1
ATOM 729 N N . ALA A 1 93 ? -25.019 -0.065 34.653 1.00 59.50 93 ALA A N 1
ATOM 730 C CA . ALA A 1 93 ? -25.090 -1.217 35.555 1.00 59.50 93 ALA A CA 1
ATOM 731 C C . ALA A 1 93 ? -26.523 -1.564 35.999 1.00 59.50 93 ALA A C 1
ATOM 733 O O . ALA A 1 93 ? -26.729 -2.615 36.592 1.00 59.50 93 ALA A O 1
ATOM 734 N N . GLU A 1 94 ? -27.481 -0.689 35.722 1.00 59.62 94 GLU A N 1
ATOM 735 C CA . GLU A 1 94 ? -28.915 -0.835 35.948 1.00 59.62 94 GLU A CA 1
ATOM 736 C C . GLU A 1 94 ? -29.684 -1.525 34.801 1.00 59.62 94 GLU A C 1
ATOM 738 O O . GLU A 1 94 ? -30.747 -2.089 35.052 1.00 59.62 94 GLU A O 1
ATOM 743 N N . ASP A 1 95 ? -29.153 -1.536 33.571 1.00 66.88 95 ASP A N 1
ATOM 744 C CA . ASP A 1 95 ? -29.804 -2.134 32.384 1.00 66.88 95 ASP A CA 1
ATOM 745 C C . ASP A 1 95 ? -29.322 -3.568 32.094 1.00 66.88 95 ASP A C 1
ATOM 747 O O . ASP A 1 95 ? -29.639 -4.176 31.064 1.00 66.88 95 ASP A O 1
ATOM 751 N N . ASN A 1 96 ? -28.543 -4.148 33.004 1.00 64.25 96 ASN A N 1
ATOM 752 C CA . ASN A 1 96 ? -28.140 -5.544 32.935 1.00 64.25 96 ASN A CA 1
ATOM 753 C C . ASN A 1 96 ? -29.341 -6.447 33.252 1.00 64.25 96 ASN A C 1
ATOM 755 O O . ASN A 1 96 ? -29.618 -6.804 34.394 1.00 64.25 96 ASN A O 1
ATOM 759 N N . THR A 1 97 ? -30.062 -6.878 32.218 1.00 57.44 97 THR A N 1
ATOM 760 C CA . THR A 1 97 ? -31.094 -7.906 32.372 1.00 57.44 97 THR A CA 1
ATOM 761 C C . THR A 1 97 ? -30.450 -9.193 32.891 1.00 57.44 97 THR A C 1
ATOM 763 O O . THR A 1 97 ? -29.883 -9.978 32.127 1.00 57.44 97 THR A O 1
ATOM 766 N N . CYS A 1 98 ? -30.509 -9.395 34.205 1.00 53.19 98 CYS A N 1
ATOM 767 C CA . CYS A 1 98 ? -30.020 -10.587 34.874 1.00 53.19 98 CYS A CA 1
ATOM 768 C C . CYS A 1 98 ? -30.954 -11.754 34.532 1.00 53.19 98 CYS A C 1
ATOM 770 O O . CYS A 1 98 ? -31.988 -11.967 35.162 1.00 53.19 98 CYS A O 1
ATOM 772 N N . PHE A 1 99 ? -30.606 -12.490 33.481 1.00 42.25 99 PHE A N 1
ATOM 773 C CA . PHE A 1 99 ? -31.089 -13.850 33.246 1.00 42.25 99 PHE A CA 1
ATOM 774 C C . PHE A 1 99 ? -30.138 -14.814 33.988 1.00 42.25 99 PHE A C 1
ATOM 776 O O . PHE A 1 99 ? -28.968 -14.463 34.167 1.00 42.25 99 PHE A O 1
ATOM 783 N N . PRO A 1 100 ? -30.612 -15.965 34.506 1.00 55.47 100 PRO A N 1
ATOM 784 C CA . PRO A 1 100 ? -30.114 -16.556 35.746 1.00 55.47 100 PRO A CA 1
ATOM 785 C C . PRO A 1 100 ? -28.583 -16.699 35.745 1.00 55.47 100 PRO A C 1
ATOM 787 O O . PRO A 1 100 ? -28.014 -17.477 34.982 1.00 55.47 100 PRO A O 1
ATOM 790 N N . SER A 1 101 ? -27.953 -15.918 36.629 1.00 53.62 101 SER A N 1
ATOM 791 C CA . SER A 1 101 ? -26.553 -15.999 37.077 1.00 53.62 101 SER A CA 1
ATOM 792 C C . SER A 1 101 ? -25.429 -15.459 36.180 1.00 53.62 101 SER A C 1
ATOM 794 O O . SER A 1 101 ? -24.269 -15.671 36.526 1.00 53.62 101 SER A O 1
ATOM 796 N N . PHE A 1 102 ? -25.699 -14.693 35.117 1.00 50.53 102 PHE A N 1
ATOM 797 C CA . PHE A 1 102 ? -24.628 -14.026 34.353 1.00 50.53 102 PHE A CA 1
ATOM 798 C C . PHE A 1 102 ? -24.726 -12.498 34.431 1.00 50.53 102 PHE A C 1
ATOM 800 O O . PHE A 1 102 ? -25.104 -11.819 33.478 1.00 50.53 102 PHE A O 1
ATOM 807 N N . CYS A 1 103 ? -24.364 -11.937 35.586 1.00 51.88 103 CYS A N 1
ATOM 808 C CA . CYS A 1 103 ? -24.056 -10.514 35.670 1.00 51.88 103 CYS A CA 1
ATOM 809 C C . CYS A 1 103 ? -22.685 -10.297 35.023 1.00 51.88 103 CYS A C 1
ATOM 811 O O . CYS A 1 103 ? -21.658 -10.404 35.691 1.00 51.88 103 CYS A O 1
ATOM 813 N N . LEU A 1 104 ? -22.647 -9.991 33.726 1.00 47.62 104 LEU A N 1
ATOM 814 C CA . LEU A 1 104 ? -21.469 -9.330 33.175 1.00 47.62 104 LEU A CA 1
ATOM 815 C C . LEU A 1 104 ? -21.419 -7.941 33.801 1.00 47.62 104 LEU A C 1
ATOM 817 O O . LEU A 1 104 ? -22.139 -7.043 33.381 1.00 47.62 104 LEU A O 1
ATOM 821 N N . ASN A 1 105 ? -20.601 -7.784 34.835 1.00 44.69 105 ASN A N 1
ATOM 822 C CA . ASN A 1 105 ? -20.071 -6.487 35.208 1.00 44.69 105 ASN A CA 1
ATOM 823 C C . ASN A 1 105 ? -18.963 -6.164 34.187 1.00 44.69 105 ASN A C 1
ATOM 825 O O . ASN A 1 105 ? -17.932 -6.838 34.204 1.00 44.69 105 ASN A O 1
ATOM 829 N N . PRO A 1 106 ? -19.158 -5.209 33.259 1.00 53.91 106 PRO A N 1
ATOM 830 C CA . PRO A 1 106 ? -18.170 -4.916 32.225 1.00 53.91 106 PRO A CA 1
ATOM 831 C C . PRO A 1 106 ? -17.028 -4.011 32.718 1.00 53.91 106 PRO A C 1
ATOM 833 O O . PRO A 1 106 ? -16.114 -3.741 31.944 1.00 53.91 106 PRO A O 1
ATOM 836 N N . ASN A 1 107 ? -17.069 -3.539 33.972 1.00 50.78 107 ASN A N 1
ATOM 837 C CA . ASN A 1 107 ? -16.123 -2.555 34.515 1.00 50.78 107 ASN A CA 1
ATOM 838 C C . ASN A 1 107 ? -15.104 -3.139 35.502 1.00 50.78 107 ASN A C 1
ATOM 840 O O . ASN A 1 107 ? -14.340 -2.397 36.115 1.00 50.78 107 ASN A O 1
ATOM 844 N N . GLU A 1 108 ? -15.046 -4.460 35.633 1.00 47.44 108 GLU A N 1
ATOM 845 C CA . GLU A 1 108 ? -13.966 -5.145 36.333 1.00 47.44 108 GLU A CA 1
ATOM 846 C C . GLU A 1 108 ? -13.225 -6.033 35.321 1.00 47.44 108 GLU A C 1
ATOM 848 O O . GLU A 1 108 ? -13.882 -6.776 34.584 1.00 47.44 108 GLU A O 1
ATOM 853 N N . PRO A 1 109 ? -11.879 -5.992 35.235 1.00 42.62 109 PRO A N 1
ATOM 854 C CA . PRO A 1 109 ? -11.110 -6.937 34.434 1.00 42.62 109 PRO A CA 1
ATOM 855 C C . PRO A 1 109 ? -11.098 -8.318 35.112 1.00 42.62 109 PRO A C 1
ATOM 857 O O . PRO A 1 109 ? -10.046 -8.843 35.462 1.00 42.62 109 PRO A O 1
ATOM 860 N N . ASN A 1 110 ? -12.270 -8.929 35.287 1.00 41.72 110 ASN A N 1
ATOM 861 C CA . ASN A 1 110 ? -12.394 -10.369 35.470 1.00 41.72 110 ASN A CA 1
ATOM 862 C C . ASN A 1 110 ? -12.095 -10.969 34.084 1.00 41.72 110 ASN A C 1
ATOM 864 O O . ASN A 1 110 ? -12.862 -10.819 33.139 1.00 41.72 110 ASN A O 1
ATOM 868 N N . VAL A 1 111 ? -10.934 -11.574 33.833 1.00 44.44 111 VAL A N 1
ATOM 869 C CA . VAL A 1 111 ? -10.633 -12.938 34.293 1.00 44.44 111 VAL A CA 1
ATOM 870 C C . VAL A 1 111 ? -11.922 -13.742 34.519 1.00 44.44 111 VAL A C 1
ATOM 872 O O . VAL A 1 111 ? -12.209 -14.229 35.599 1.00 44.44 111 VAL A O 1
ATOM 875 N N . VAL A 1 112 ? -12.718 -13.867 33.461 1.00 40.91 112 VAL A N 1
ATOM 876 C CA . VAL A 1 112 ? -13.448 -15.097 33.147 1.00 40.91 112 VAL A CA 1
ATOM 877 C C . VAL A 1 112 ? -12.992 -15.439 31.734 1.00 40.91 112 VAL A C 1
ATOM 879 O O . VAL A 1 112 ? -13.422 -14.859 30.745 1.00 40.91 112 VAL A O 1
ATOM 882 N N . SER A 1 113 ? -11.864 -16.135 31.635 1.00 40.31 113 SER A N 1
ATOM 883 C CA . SER A 1 113 ? -11.889 -17.593 31.540 1.00 40.31 113 SER A CA 1
ATOM 884 C C . SER A 1 113 ? -12.781 -18.045 30.381 1.00 40.31 113 SER A C 1
ATOM 886 O O . SER A 1 113 ? -13.888 -18.532 30.561 1.00 40.31 113 SER A O 1
ATOM 888 N N . SER A 1 114 ? -12.261 -17.908 29.161 1.00 41.25 114 SER A N 1
ATOM 889 C CA . SER A 1 114 ? -12.508 -18.902 28.114 1.00 41.25 114 SER A CA 1
ATOM 890 C C . SER A 1 114 ? -11.386 -19.951 28.110 1.00 41.25 114 SER A C 1
ATOM 892 O O . SER A 1 114 ? -10.964 -20.416 27.053 1.00 41.25 114 SER A O 1
ATOM 894 N N . SER A 1 115 ? -10.879 -20.297 29.300 1.00 46.81 115 SER A N 1
ATOM 895 C CA . SER A 1 115 ? -10.195 -21.558 29.581 1.00 46.81 115 SER A CA 1
ATOM 896 C C . SER A 1 115 ? -11.146 -22.488 30.329 1.00 46.81 115 SER A C 1
ATOM 898 O O . SER A 1 115 ? -10.825 -22.957 31.407 1.00 46.81 115 SER A O 1
ATOM 900 N N . GLU A 1 116 ? -12.314 -22.737 29.753 1.00 42.75 116 GLU A N 1
ATOM 901 C CA . GLU A 1 116 ? -12.976 -24.037 29.818 1.00 42.75 116 GLU A CA 1
ATOM 902 C C . GLU A 1 116 ? -13.480 -24.235 28.384 1.00 42.75 116 GLU A C 1
ATOM 904 O O . GLU A 1 116 ? -14.356 -23.531 27.891 1.00 42.75 116 GLU A O 1
ATOM 909 N N . THR A 1 117 ? -12.765 -25.006 27.563 1.00 36.00 117 THR A N 1
ATOM 910 C CA . THR A 1 117 ? -13.159 -26.400 27.337 1.00 36.00 117 THR A CA 1
ATOM 911 C C . THR A 1 117 ? -14.629 -26.559 27.693 1.00 36.00 117 THR A C 1
ATOM 913 O O . THR A 1 117 ? -14.954 -26.783 28.848 1.00 36.00 117 THR A O 1
ATOM 916 N N . PHE A 1 118 ? -15.520 -26.419 26.717 1.00 34.59 118 PHE A N 1
ATOM 917 C CA . PHE A 1 118 ? -16.786 -27.124 26.812 1.00 34.59 118 PHE A CA 1
ATOM 918 C C . PHE A 1 118 ? -16.422 -28.615 26.766 1.00 34.59 118 PHE A C 1
ATOM 920 O O . PHE A 1 118 ? -16.049 -29.087 25.685 1.00 34.59 118 PHE A O 1
ATOM 927 N N . PRO A 1 119 ? -16.494 -29.391 27.869 1.00 37.16 119 PRO A N 1
ATOM 928 C CA . PRO A 1 119 ? -16.847 -30.777 27.682 1.00 37.16 119 PRO A CA 1
ATOM 929 C C . PRO A 1 119 ? -18.230 -30.763 27.027 1.00 37.16 119 PRO A C 1
ATOM 931 O O . PRO A 1 119 ? -19.127 -30.001 27.400 1.00 37.16 119 PRO A O 1
ATOM 934 N N . SER A 1 120 ? -18.321 -31.539 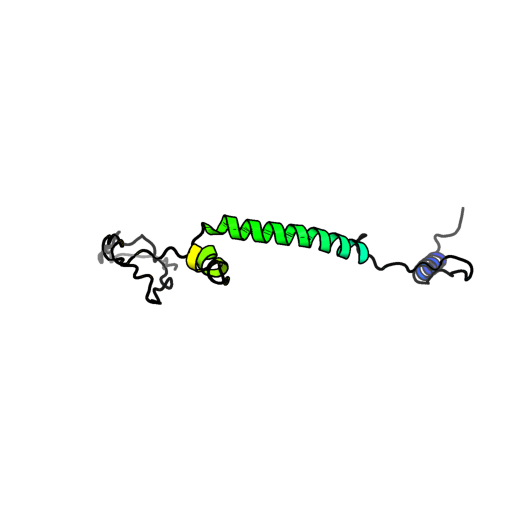25.959 1.00 40.62 120 SER A N 1
ATOM 935 C CA . SER A 1 120 ? -19.538 -32.105 25.399 1.00 40.62 120 SER A CA 1
ATOM 936 C C . SER A 1 120 ? -20.801 -31.858 26.230 1.00 40.62 120 SER A C 1
ATOM 938 O O . SER A 1 120 ? -20.955 -32.318 27.364 1.00 40.62 120 SER A O 1
ATOM 940 N N . ARG A 1 121 ? -21.782 -31.219 25.588 1.00 44.66 121 ARG A N 1
ATOM 941 C CA . ARG A 1 121 ? -23.197 -31.342 25.940 1.00 44.66 121 ARG A CA 1
ATOM 942 C C . ARG A 1 121 ? -23.655 -32.771 25.614 1.00 44.66 121 ARG A C 1
ATOM 944 O O . ARG A 1 121 ? -24.420 -32.997 24.689 1.00 44.66 121 ARG A O 1
ATOM 951 N N . GLU A 1 122 ? -23.109 -33.720 26.359 1.00 44.59 122 GLU A N 1
ATOM 952 C CA . GLU A 1 122 ? -23.426 -35.143 26.372 1.00 44.59 122 GLU A CA 1
ATOM 953 C C . GLU A 1 122 ? -23.166 -35.653 27.796 1.00 44.59 122 GLU A C 1
ATOM 955 O O . GLU A 1 122 ? -22.421 -36.591 28.048 1.00 44.59 122 GLU A O 1
ATOM 960 N N . THR A 1 123 ? -23.738 -34.969 28.785 1.00 50.31 123 THR A N 1
ATOM 961 C CA . THR A 1 123 ? -23.932 -35.570 30.102 1.00 50.31 123 THR A CA 1
ATOM 962 C C . THR A 1 123 ? -25.395 -35.957 30.214 1.00 50.31 123 THR A C 1
ATOM 964 O O . THR A 1 123 ? -26.267 -35.151 29.904 1.00 50.31 123 THR A O 1
ATOM 967 N N . GLN A 1 124 ? -25.626 -37.164 30.735 1.00 49.31 124 GLN A N 1
ATOM 968 C CA . GLN A 1 124 ? -26.916 -37.757 31.117 1.00 49.31 124 GLN A CA 1
ATOM 969 C C . GLN A 1 124 ? -27.563 -38.711 30.105 1.00 49.31 124 GLN A C 1
ATOM 971 O O . GLN A 1 124 ? -28.751 -38.628 29.812 1.00 49.31 124 GLN A O 1
ATOM 976 N N . ALA A 1 125 ? -26.823 -39.740 29.702 1.00 42.31 125 ALA A N 1
ATOM 977 C CA . ALA A 1 125 ? -27.435 -41.049 29.512 1.00 42.31 125 ALA A CA 1
ATOM 978 C C . ALA A 1 125 ? -26.503 -42.137 30.069 1.00 42.31 125 ALA A C 1
ATOM 980 O O . ALA A 1 125 ? -25.402 -42.348 29.581 1.00 42.31 125 ALA A O 1
ATOM 981 N N . VAL A 1 126 ? -26.988 -42.840 31.096 1.00 46.59 126 VAL A N 1
ATOM 982 C CA . VAL A 1 126 ? -26.527 -44.176 31.514 1.00 46.59 126 VAL A CA 1
ATOM 983 C C . VAL A 1 126 ? -25.196 -44.252 32.289 1.00 46.59 126 VAL A C 1
ATOM 985 O O . VAL A 1 126 ? -24.276 -44.977 31.936 1.00 46.59 126 VAL A O 1
ATOM 988 N N . SER A 1 127 ? -25.167 -43.658 33.489 1.00 49.38 127 SER A N 1
ATOM 989 C CA . SER A 1 127 ? -24.419 -44.236 34.629 1.00 49.38 127 SER A CA 1
ATOM 990 C C . SER A 1 127 ? -25.240 -45.370 35.269 1.00 49.38 127 SER A C 1
ATOM 992 O O . SER A 1 127 ? -25.673 -45.293 36.422 1.00 49.38 127 SER A O 1
ATOM 994 N N . ARG A 1 128 ? -25.579 -46.388 34.461 1.00 48.38 128 ARG A N 1
ATOM 995 C CA . ARG A 1 128 ? -26.292 -47.600 34.904 1.00 48.38 128 ARG A CA 1
ATOM 996 C C . ARG A 1 128 ? -26.196 -48.759 33.887 1.00 48.38 128 ARG A C 1
ATOM 998 O O . ARG A 1 128 ? -27.211 -49.279 33.451 1.00 48.38 128 ARG A O 1
ATOM 1005 N N . CYS A 1 129 ? -24.978 -49.159 33.525 1.00 42.62 129 CYS A N 1
ATOM 1006 C CA . CYS A 1 129 ? -24.659 -50.558 33.186 1.00 42.62 129 CYS A CA 1
ATOM 1007 C C . CYS A 1 129 ? -23.801 -51.073 34.348 1.00 42.62 129 CYS A C 1
ATOM 1009 O O . CYS A 1 129 ? -22.587 -50.918 34.361 1.00 42.62 129 CYS A O 1
ATOM 1011 N N . ASP A 1 130 ? -24.407 -51.258 35.512 1.00 42.97 130 ASP A N 1
ATOM 1012 C CA . ASP A 1 130 ? -24.982 -52.532 35.947 1.00 42.97 130 ASP A CA 1
ATOM 1013 C C . ASP A 1 130 ? -23.903 -53.611 36.118 1.00 42.97 130 ASP A C 1
ATOM 1015 O O . ASP A 1 130 ? -23.439 -54.280 35.194 1.00 42.97 130 ASP A O 1
ATOM 1019 N N . LEU A 1 131 ? -23.490 -53.718 37.375 1.00 47.09 131 LEU A N 1
ATOM 1020 C CA . LEU A 1 131 ? -22.528 -54.648 37.931 1.00 47.09 131 LEU A CA 1
ATOM 1021 C C . LEU A 1 131 ? -23.217 -56.012 38.081 1.00 47.09 131 LEU A C 1
ATOM 1023 O O . LEU A 1 131 ? -23.441 -56.491 39.190 1.00 47.09 131 LEU A O 1
ATOM 1027 N N . ARG A 1 132 ? -23.631 -56.621 36.965 1.00 46.34 132 ARG A N 1
ATOM 1028 C CA . ARG A 1 132 ? -24.274 -57.940 36.983 1.00 46.34 132 ARG A CA 1
ATOM 1029 C C . ARG A 1 132 ? -24.171 -58.689 35.661 1.00 46.34 132 ARG A C 1
ATOM 1031 O O . ARG A 1 132 ? -25.177 -59.108 35.118 1.00 46.34 132 ARG A O 1
ATOM 1038 N N . LEU A 1 133 ? -22.954 -58.934 35.184 1.00 44.62 133 LEU A N 1
ATOM 1039 C CA . LEU A 1 133 ? -22.666 -60.030 34.250 1.00 44.62 133 LEU A CA 1
ATOM 1040 C C . LEU A 1 133 ? -21.232 -60.531 34.484 1.00 44.62 133 LEU A C 1
ATOM 1042 O O . LEU A 1 133 ? -20.326 -60.380 33.670 1.00 44.62 133 LEU A O 1
ATOM 1046 N N . GLN A 1 134 ? -21.033 -61.185 35.634 1.00 49.66 134 GLN A N 1
ATOM 1047 C CA . GLN A 1 134 ? -20.105 -62.310 35.680 1.00 49.66 134 GLN A CA 1
ATOM 1048 C C . GLN A 1 134 ? -20.660 -63.373 34.731 1.00 49.66 134 GLN A C 1
ATOM 1050 O O . GLN A 1 134 ? -21.541 -64.127 35.126 1.00 49.66 134 GLN A O 1
ATOM 1055 N N . ASN A 1 135 ? -20.211 -63.391 33.478 1.00 41.31 135 ASN A N 1
ATOM 1056 C CA . ASN A 1 135 ? -20.015 -64.626 32.726 1.00 41.31 135 ASN A CA 1
ATOM 1057 C C . ASN A 1 135 ? -19.382 -64.347 31.362 1.00 41.31 135 ASN A C 1
ATOM 1059 O O . ASN A 1 135 ? -19.990 -63.760 30.479 1.00 41.31 135 ASN A O 1
ATOM 1063 N N . LYS A 1 136 ? -18.178 -64.902 31.214 1.00 39.09 136 LYS A N 1
ATOM 1064 C CA . LYS A 1 136 ? -17.601 -65.408 29.968 1.00 39.09 136 LYS A CA 1
ATOM 1065 C C . LYS A 1 136 ? -17.453 -64.412 28.804 1.00 39.09 136 LYS A C 1
ATOM 1067 O O . LYS A 1 136 ? -18.239 -64.386 27.872 1.00 39.09 136 LYS A O 1
ATOM 1072 N N . ALA A 1 137 ? -16.239 -63.869 28.788 1.00 39.53 137 ALA A N 1
ATOM 1073 C CA . ALA A 1 137 ? -15.255 -64.150 27.745 1.00 39.53 137 ALA A CA 1
ATOM 1074 C C . ALA A 1 137 ? -15.129 -63.159 26.572 1.00 39.53 137 ALA A C 1
ATOM 1076 O O . ALA A 1 137 ? -16.093 -62.751 25.941 1.00 39.53 137 ALA A O 1
ATOM 1077 N N . TRP A 1 138 ? -13.849 -62.916 26.273 1.00 38.47 138 TRP A N 1
ATOM 1078 C CA . TRP A 1 138 ? -13.263 -62.362 25.053 1.00 38.47 138 TRP A CA 1
ATOM 1079 C C . TRP A 1 138 ? -13.348 -60.843 24.848 1.00 38.47 138 TRP A C 1
ATOM 1081 O O . TRP A 1 138 ? -14.207 -60.311 24.164 1.00 38.47 138 TRP A O 1
ATOM 1091 N N . LEU A 1 139 ? -12.327 -60.199 25.429 1.00 42.47 139 LEU A N 1
ATOM 1092 C CA . LEU A 1 139 ? -11.318 -59.395 24.725 1.00 42.47 139 LEU A CA 1
ATOM 1093 C C . LEU A 1 139 ? -11.821 -58.303 23.774 1.00 42.47 139 LEU A C 1
ATOM 1095 O O . LEU A 1 139 ? -12.209 -58.559 22.641 1.00 42.47 139 LEU A O 1
ATOM 1099 N N . GLY A 1 140 ? -11.623 -57.061 24.203 1.00 43.69 140 GLY A N 1
ATOM 1100 C CA . GLY A 1 140 ? -11.708 -55.890 23.341 1.00 43.69 140 GLY A CA 1
ATOM 1101 C C . GLY A 1 140 ? -11.663 -54.625 24.170 1.00 43.69 140 GLY A C 1
ATOM 1102 O O . GLY A 1 140 ? -12.696 -54.042 24.461 1.00 43.69 140 GLY A O 1
ATOM 1103 N N . ALA A 1 141 ? -10.465 -54.276 24.627 1.00 40.72 141 ALA A N 1
ATOM 1104 C CA . ALA A 1 141 ? -10.202 -53.123 25.464 1.00 40.72 141 ALA A CA 1
ATOM 1105 C C . ALA A 1 141 ? -10.667 -51.810 24.820 1.00 40.72 141 ALA A C 1
ATOM 1107 O O . ALA A 1 141 ? -10.545 -51.598 23.614 1.00 40.72 141 ALA A O 1
ATOM 1108 N N . CYS A 1 142 ? -11.146 -50.943 25.705 1.00 35.94 142 CYS A N 1
ATOM 1109 C CA . CYS A 1 142 ? -11.311 -49.510 25.573 1.00 35.94 142 CYS A CA 1
ATOM 1110 C C . CYS A 1 142 ? -10.235 -48.843 24.688 1.00 35.94 142 CYS A C 1
ATOM 1112 O O . CYS A 1 142 ? -9.040 -48.971 24.947 1.00 35.94 142 CYS A O 1
ATOM 1114 N N . VAL A 1 143 ? -10.694 -48.085 23.693 1.00 43.97 143 VAL A N 1
ATOM 1115 C CA . VAL A 1 143 ? -10.015 -46.949 23.046 1.00 43.97 143 VAL A CA 1
ATOM 1116 C C . VAL A 1 143 ? -11.051 -45.820 23.131 1.00 43.97 143 VAL A C 1
ATOM 1118 O O . VAL A 1 143 ? -12.188 -46.056 22.731 1.00 43.97 143 VAL A O 1
ATOM 1121 N N . ASN A 1 144 ? -10.827 -44.622 23.668 1.00 39.06 144 ASN A N 1
ATOM 1122 C CA . ASN A 1 144 ? -9.654 -43.914 24.192 1.00 39.06 144 ASN A CA 1
ATOM 1123 C C . ASN A 1 144 ? -9.830 -43.605 25.684 1.00 39.06 144 ASN A C 1
ATOM 1125 O O . ASN A 1 144 ? -10.994 -43.394 26.091 1.00 39.06 144 ASN A O 1
#

InterPro domains:
  IPR019182 Cytochrome b-c1 complex subunit 10, fungi [PF09796] (37-96)
  IPR019182 Cytochrome b-c1 complex subunit 10, fungi [PTHR28254] (19-97)

Foldseek 3Di:
DDDCPDPVNVVVVVVVVVDDDDDDPPDDDDDDADDDPNDGPVVCVVVCVVVVVVVVVVVVVVLVVCLVPVCSVVPPQLPDVPRVVVSDPDDPQVPPPCDDPDSPPVPDPDDDDPPDDDDDPPPDDDPDPDPDDPDDDDDDDDDD

Radius of gyration: 36.89 Å; chains: 1; bounding box: 65×76×83 Å

Sequence (144 aa):
MPVYNTPATQNLLKRASYSPPYRSPYGPQYTVATHWHGLTLPKVTKAGFIAGGFGAAAGVFAVFFFGEVPRVRKDILQKLPFLDTYFDRTIPAEDNTCFPSFCLNPNEPNVVSSSETFPSRETQAVSRCDLRLQNKAWLGACVN

=== Feature glossary ===
Reading guide. The protein is described through the following features:

Foldseek 3Di. A 3Di character summarizes, for each residue, the relative orientation of the Cα frame of its nearest spatial neighbor. Because it encodes fold topology rather than chemistry, 3Di alignments detect remote structural similarity that sequence alignment misses.

Contact-map, Ramachandran, and PAE plots. Plot images: a contact map (which residues are close in 3D, as an N×N binary image), a Ramachandran scatter (backbone torsion angles, revealing secondary-structure composition at a glance), and — for AlphaFold structures — a PAE heatmap (pairwise prediction confidence).

Radius of gyration, Cα contacts, bounding box. Radius of gyration (Rg) is the root-mean-square distance of Cα atoms fr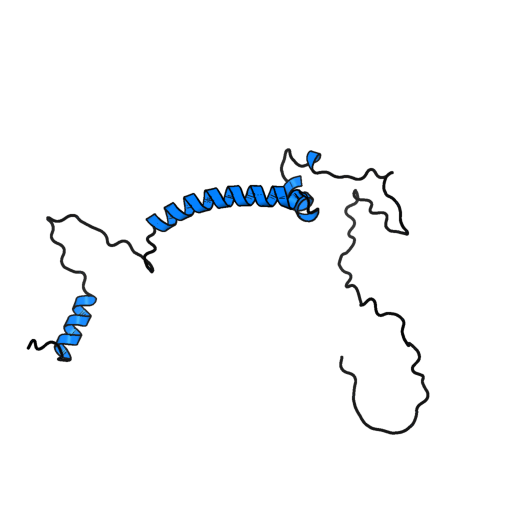om their centroid — a single number for overall size and compactness. A globular domain of N residues has Rg ≈ 2.2·N^0.38 Å; an extended or disordered chain has a much larg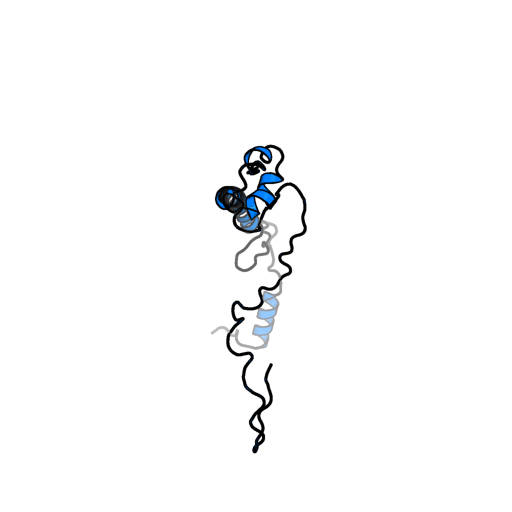er Rg. The Cα contact count is the number of residue pairs whose Cα atoms are within 8 Å and are more than four positions apart in sequence — a standard proxy for tertiary packing density. The bounding box is the smallest axis-aligned box enclosing all Cα atoms.

Secondary structure (8-state, DSSP). Eight-state secondary structure (DSSP): H is the canonical α-helix, G the tighter 3₁₀-helix, I the wider π-helix; E/B are β-structure, T and S are turns and bends, and '-' is everything else. DSSP derives these from the pattern of main-chain N–H···O=C hydrogen bonds, not from the sequence.

B-factor. B-factor (Debye–Waller factor) reflects atomic displacement in the crystal lattice. It is an experimental observable (units Å²), not a prediction; low values mean the atom is pinned down, high values mean it moves or is heterogeneous across the crystal.

pLDDT. pLDDT is the predicted lDDT-Cα score: AlphaFold's confidence that the local environment of each residue (all inter-atomic distances within 15 Å) is correctly placed. It is a per-residue number between 0 and 100, with higher meaning more reliable.

Nearest PDB structures. Nearest PDB neighbors are the top structural matches found by Foldseek when searching this structure against the entire Protein Data Bank. Each hit reports a TM-score (0 to 1; >0.5 almost always implies the same fold) and an E-value. These are *structural* homologs — they may share no detectable sequence similarity.

Solvent-accessible surface area. Accessible surface area quantifies burial. A residue with SASA near zero is packed into the hydrophobic core; one with SASA >100 Å² sits on the surface. Computed here via the Shrake–Rupley numerical algorithm with a 1.4 Å probe.

Rendered structure images. Structure images are PyMOL renders from six orthogonal camera directions. Cartoon representation draws helices as coils and strands as arrows; sticks shows the backbone as bonds; surface shows the solvent-excluded envelope. Rainbow coloring maps sequence position to hue (blue→red, N→C); chain coloring assigns a distinct color per polypeptide.

Backbone torsions (φ/ψ). φ (phi) and ψ (psi) are the two rotatable backbone dihedrals per residue: φ is the C(i-1)–N–Cα–C torsion, ψ is the N–Cα–C–N(i+1) torsion, both in degrees on (−180°, 180°]. α-helical residues cluster near (−60°, −45°); β-strand residues near (−120°, +130°). A Ramachandran plot is simply a scatter of (φ, ψ) for every residue.

Predicted aligned error. Predicted Aligned Error (PAE) is an AlphaFold confidence matrix: entry (i, j) is the expected error in the position of residue j, in ångströms, when the prediction is superimposed on the true structure at residue i. Low PAE within a block of residues means that block is internally rigid and well-predicted; high PAE between two blocks means their relative placement is uncertain even if each block individually is confident.

mmCIF coordinates. Structure coordinates are given as an mmCIF _atom_site loop: one row per atom with element, residue name, chain id, sequence number, and x/y/z position in Å. Only the four main-chain atoms per residue are included here; side chains are omitted to keep the record compact.

InterPro / GO / CATH / organism. Database cross-references. InterPro integrates a dozen domain/family signature databases into unified entries with residue-range hits. GO terms attach function/process/location labels with evidence codes. CATH codes position the fold in a four-level structural taxonomy. Organism is the NCBI-taxonomy species name.

Secondary structure (3-state, P-SEA). SS3 is a coarse helix/strand/coil call (letters a/b/c) made by the P-SEA algorithm from inter-Cα distances and dihedrals. It is less detailed than DSSP but needs only Cα positions.

Sequence. Sequence gives the chain of amino acids in standard one-letter code (A=alanine, C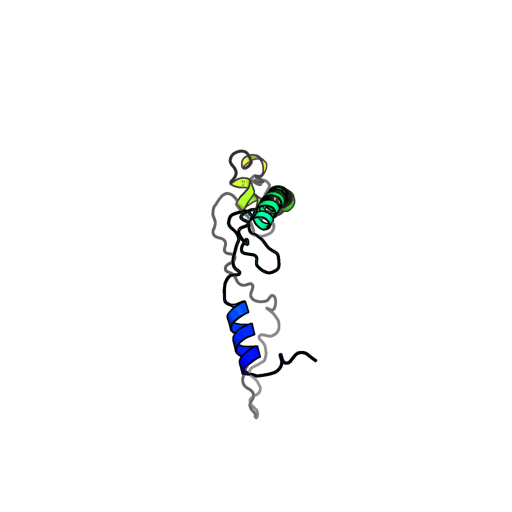=cysteine, …, Y=tyrosine), read N→C. It is the only feature that is directly encoded by the gene; all structural features are derived from the folded form of this sequence.